Protein AF-A0A0F3GI1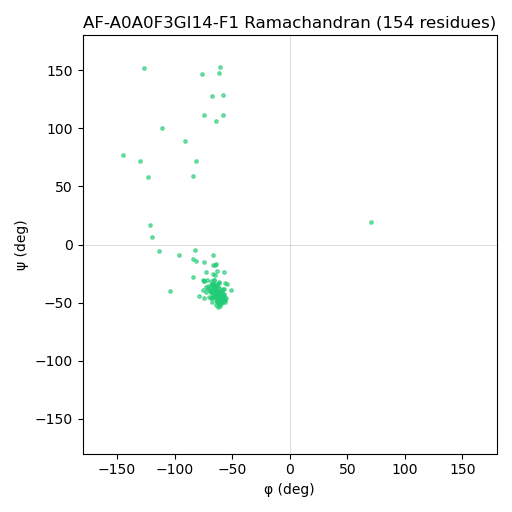4-F1 (afdb_monomer)

Nearest PDB structures (foldseek):
  3zx6-assembly1_A  TM=2.012E-01  e=1.958E+00  Archaeoglobus fulgidus DSM 4304
  3g67-assembly1_B  TM=2.097E-01  e=2.937E+00  Thermotoga maritima
  3g6b-assembly1_B  TM=2.234E-01  e=4.158E+00  Thermotoga maritima
  8wjo-assembly1_A  TM=3.098E-01  e=9.355E+00  Saccharomyces cerevisiae S288C
  1qu7-assembly1_A  TM=1.786E-01  e=9.913E+00  Escherichia coli

Sequence (156 aa):
MGGLTDVSYIMLAYKHMDTLTHNETLTGRALYEVDFYQWTFHNADLLRQGRFAEIDIENIAEELEDMGRSSKRELASRLAVLIMHLLKWQYQPKRRRGSWSTTIGNQRREIKRLLEDNPSLRYNIETVIAKEFIEAKLVSSLYSTVKERRRAAPPP

Structure (mmCIF, N/CA/C/O backbone):
data_AF-A0A0F3GI14-F1
#
_entry.id   AF-A0A0F3GI14-F1
#
loop_
_atom_site.group_PDB
_atom_site.id
_atom_site.type_symbol
_atom_site.label_atom_id
_atom_site.label_alt_id
_atom_site.label_comp_id
_atom_site.label_asym_id
_atom_site.label_entity_id
_atom_site.label_seq_id
_atom_site.pdbx_PDB_ins_code
_atom_site.Cartn_x
_atom_site.Cartn_y
_atom_site.Cartn_z
_atom_site.occupancy
_atom_site.B_iso_or_equiv
_atom_site.auth_seq_id
_atom_site.auth_comp_id
_atom_site.auth_asym_id
_atom_site.auth_atom_id
_atom_site.pdbx_PDB_model_num
ATOM 1 N N . MET A 1 1 ? -33.046 25.689 58.820 1.00 39.78 1 MET A N 1
ATOM 2 C CA . MET A 1 1 ? -32.684 24.441 58.117 1.00 39.78 1 MET A CA 1
ATOM 3 C C . MET A 1 1 ? -31.950 24.826 56.841 1.00 39.78 1 MET A C 1
ATOM 5 O O . MET A 1 1 ? -32.596 25.107 55.845 1.00 39.78 1 MET A O 1
ATOM 9 N N . GLY A 1 2 ? -30.627 24.990 56.910 1.00 38.38 2 GLY A N 1
ATOM 10 C CA . GLY A 1 2 ? -29.800 25.419 55.777 1.00 38.38 2 GLY A CA 1
ATOM 11 C C . GLY A 1 2 ? -28.914 24.268 55.320 1.00 38.38 2 GLY A C 1
ATOM 12 O O . GLY A 1 2 ? -27.917 23.982 55.973 1.00 38.38 2 GLY A O 1
ATOM 13 N N . GLY A 1 3 ? -29.307 23.588 54.244 1.00 43.78 3 GLY A N 1
ATOM 14 C CA . GLY A 1 3 ? -28.479 22.599 53.557 1.00 43.78 3 GLY A CA 1
ATOM 15 C C . GLY A 1 3 ? -27.689 23.294 52.459 1.00 43.78 3 GLY A C 1
ATOM 16 O O . GLY A 1 3 ? -28.176 23.422 51.340 1.00 43.78 3 GLY A O 1
ATOM 17 N N . LEU A 1 4 ? -26.504 23.800 52.796 1.00 39.22 4 LEU A N 1
ATOM 18 C CA . LEU A 1 4 ? -25.541 24.267 51.804 1.00 39.22 4 LEU A CA 1
ATOM 19 C C . LEU A 1 4 ? -24.916 23.028 51.160 1.00 39.22 4 LEU A C 1
ATOM 21 O O . LEU A 1 4 ? -24.217 22.262 51.818 1.00 39.22 4 LEU A O 1
ATOM 25 N N . THR A 1 5 ? -25.224 22.813 49.884 1.00 51.47 5 THR A N 1
ATOM 26 C CA . THR A 1 5 ? -24.559 21.832 49.027 1.00 51.47 5 THR A CA 1
ATOM 27 C C . THR A 1 5 ? -23.072 22.158 48.983 1.00 51.47 5 THR A C 1
ATOM 29 O O . THR A 1 5 ? -22.673 23.204 48.468 1.00 51.47 5 THR A O 1
ATOM 32 N N . ASP A 1 6 ? -22.275 21.281 49.578 1.00 51.03 6 ASP A N 1
ATOM 33 C CA . ASP A 1 6 ? -20.834 21.422 49.703 1.00 51.03 6 ASP A CA 1
ATOM 34 C C . ASP A 1 6 ? -20.172 21.408 48.317 1.00 51.03 6 ASP A C 1
ATOM 36 O O . ASP A 1 6 ? -20.063 20.373 47.656 1.00 51.03 6 ASP A O 1
ATOM 40 N N . VAL A 1 7 ? -19.732 22.586 47.871 1.00 53.19 7 VAL A N 1
ATOM 41 C CA . VAL A 1 7 ? -18.981 22.797 46.623 1.00 53.19 7 VAL A CA 1
ATOM 42 C C . VAL A 1 7 ? -17.698 21.953 46.606 1.00 53.19 7 VAL A C 1
ATOM 44 O O . VAL A 1 7 ? -17.220 21.579 45.533 1.00 53.19 7 VAL A O 1
ATOM 47 N N . SER A 1 8 ? -17.183 21.564 47.778 1.00 51.69 8 SER A N 1
ATOM 48 C CA . SER A 1 8 ? -16.029 20.671 47.899 1.00 51.69 8 SER A CA 1
ATOM 49 C C . SER A 1 8 ? -16.311 19.287 47.323 1.00 51.69 8 SER A C 1
ATOM 51 O O . SER A 1 8 ? -15.416 18.711 46.716 1.00 51.69 8 SER A O 1
ATOM 53 N N . TYR A 1 9 ? -17.543 18.773 47.431 1.00 51.25 9 TYR A N 1
ATOM 54 C CA . TYR A 1 9 ? -17.912 17.461 46.889 1.00 51.25 9 TYR A CA 1
ATOM 55 C C . TYR A 1 9 ? -17.917 17.457 45.353 1.00 51.25 9 TYR A C 1
ATOM 57 O O . TYR A 1 9 ? -17.410 16.525 44.732 1.00 51.25 9 TYR A O 1
ATOM 65 N N . ILE A 1 10 ? -18.410 18.536 44.734 1.00 53.38 10 ILE A N 1
ATOM 66 C CA . ILE A 1 10 ? -18.410 18.695 43.271 1.00 53.38 10 ILE A CA 1
ATOM 67 C C . ILE A 1 10 ? -16.972 18.852 42.757 1.00 53.38 10 ILE A C 1
ATOM 69 O O . ILE A 1 10 ? -16.585 18.184 41.803 1.00 53.38 10 ILE A O 1
ATOM 73 N N . MET A 1 11 ? -16.143 19.660 43.424 1.00 48.50 11 MET A N 1
ATOM 74 C CA . MET A 1 11 ? -14.741 19.855 43.030 1.00 48.50 11 MET A CA 1
ATOM 75 C C . MET A 1 11 ? -13.885 18.592 43.237 1.00 48.50 11 MET A C 1
ATOM 77 O O . MET A 1 11 ? -12.996 18.324 42.427 1.00 48.50 11 MET A O 1
ATOM 81 N N . LEU A 1 12 ? -14.159 17.781 44.271 1.00 52.75 12 LEU A N 1
ATOM 82 C CA . LEU A 1 12 ? -13.497 16.483 44.462 1.00 52.75 12 LEU A CA 1
ATOM 83 C C . LEU A 1 12 ? -13.905 15.473 43.384 1.00 52.75 12 LEU A C 1
ATOM 85 O O . LEU A 1 12 ? -13.049 14.749 42.881 1.00 52.75 12 LEU A O 1
ATOM 89 N N . ALA A 1 13 ? -15.191 15.438 43.017 1.00 52.69 13 ALA A N 1
ATOM 90 C CA . ALA A 1 13 ? -15.694 14.572 41.956 1.00 52.69 13 ALA A CA 1
ATOM 91 C C . ALA A 1 13 ? -15.084 14.938 40.592 1.00 52.69 13 ALA A C 1
ATOM 93 O O . ALA A 1 13 ? -14.625 14.047 39.883 1.00 52.69 13 ALA A O 1
ATOM 94 N N . TYR A 1 14 ? -14.975 16.233 40.270 1.00 50.19 14 TYR A N 1
ATOM 95 C CA . TYR A 1 14 ? -14.298 16.705 39.054 1.00 50.19 14 TYR A CA 1
ATOM 96 C C . TYR A 1 14 ? -12.815 16.318 39.031 1.00 50.19 14 TYR A C 1
ATOM 98 O O . TYR A 1 14 ? -12.333 15.770 38.043 1.00 50.19 14 TYR A O 1
ATOM 106 N N . LYS A 1 15 ? -12.102 16.509 40.147 1.00 54.78 15 LYS A N 1
ATOM 107 C CA . LYS A 1 15 ? -10.681 16.149 40.241 1.00 54.78 15 LYS A CA 1
ATOM 108 C C . LYS A 1 15 ? -10.448 14.637 40.131 1.00 54.78 15 LYS A C 1
ATOM 110 O O . LYS A 1 15 ? -9.439 14.220 39.572 1.00 54.78 15 LYS A O 1
ATOM 115 N N . HIS A 1 16 ? -11.372 13.815 40.633 1.00 50.41 16 HIS A N 1
ATOM 116 C CA . HIS A 1 16 ? -11.315 12.362 40.466 1.00 50.41 16 HIS A CA 1
ATOM 117 C C . HIS A 1 16 ? -11.652 11.907 39.038 1.00 50.41 16 HIS A C 1
ATOM 119 O O . HIS A 1 16 ? -11.011 10.984 38.536 1.00 50.41 16 HIS A O 1
ATOM 125 N N . MET A 1 17 ? -12.590 12.572 38.361 1.00 49.03 17 MET A N 1
ATOM 126 C CA . MET A 1 17 ? -12.964 12.273 36.975 1.00 49.03 17 MET A CA 1
ATOM 127 C C . MET A 1 17 ? -11.816 12.581 35.992 1.00 49.03 17 MET A C 1
ATOM 129 O O . MET A 1 17 ? -11.547 11.772 35.103 1.00 49.03 17 MET A O 1
ATOM 133 N N . ASP A 1 18 ? -11.052 13.658 36.222 1.00 52.62 18 ASP A N 1
ATOM 134 C CA . ASP A 1 18 ? -9.828 13.975 35.461 1.00 52.62 18 ASP A CA 1
ATOM 135 C C . ASP A 1 18 ? -8.721 12.925 35.664 1.00 52.62 18 ASP A C 1
ATOM 137 O O . ASP A 1 18 ? -8.009 12.580 34.726 1.00 52.62 18 ASP A O 1
ATOM 141 N N . THR A 1 19 ? -8.569 12.371 36.874 1.00 49.66 19 THR A N 1
ATOM 142 C CA . THR A 1 19 ? -7.550 11.333 37.130 1.00 49.66 19 THR A CA 1
ATOM 143 C C . THR A 1 19 ? -7.905 9.965 36.546 1.00 49.66 19 THR A C 1
ATOM 145 O O . THR A 1 19 ? -7.003 9.226 36.159 1.00 49.66 19 THR A O 1
ATOM 148 N N . LEU A 1 20 ? -9.195 9.622 36.475 1.00 49.06 20 LEU A N 1
ATOM 149 C CA . LEU A 1 20 ? -9.664 8.351 35.913 1.00 49.06 20 LEU A CA 1
ATOM 150 C C . LEU A 1 20 ? -9.564 8.356 34.386 1.00 49.06 20 LEU A C 1
ATOM 152 O O . LEU A 1 20 ? -8.969 7.444 33.819 1.00 49.06 20 LEU A O 1
ATOM 156 N N . THR A 1 21 ? -10.012 9.442 33.753 1.00 51.41 21 THR A N 1
ATOM 157 C CA . THR A 1 21 ? -9.878 9.642 32.303 1.00 51.41 21 THR A CA 1
ATOM 158 C C . THR A 1 21 ? -8.416 9.652 31.863 1.00 51.41 21 THR A C 1
ATOM 160 O O . THR A 1 21 ? -8.068 8.966 30.911 1.00 51.41 21 THR A O 1
ATOM 163 N N . HIS A 1 22 ? -7.515 10.327 32.587 1.00 50.97 22 HIS A N 1
ATOM 164 C CA . HIS A 1 22 ? -6.089 10.301 32.239 1.00 50.97 22 HIS A CA 1
ATOM 165 C C . HIS A 1 22 ? -5.475 8.899 32.324 1.00 50.97 22 HIS A C 1
ATOM 167 O O . HIS A 1 22 ? -4.661 8.539 31.477 1.00 50.97 22 HIS A O 1
ATOM 173 N N . ASN A 1 23 ? -5.835 8.109 33.340 1.00 52.44 23 ASN A N 1
ATOM 174 C CA . ASN A 1 23 ? -5.245 6.788 33.545 1.00 52.44 23 ASN A CA 1
ATOM 175 C C . ASN A 1 23 ? -5.775 5.752 32.533 1.00 52.44 23 ASN A C 1
ATOM 177 O O . ASN A 1 23 ? -5.021 4.873 32.118 1.00 52.44 23 ASN A O 1
ATOM 181 N N . GLU A 1 24 ? -7.027 5.896 32.085 1.00 55.38 24 GLU A N 1
ATOM 182 C CA . GLU A 1 24 ? -7.634 5.109 30.998 1.00 55.38 24 GLU A CA 1
ATOM 183 C C . GLU A 1 24 ? -7.030 5.469 29.627 1.00 55.38 24 GLU A C 1
ATOM 185 O O . GLU A 1 24 ? -6.595 4.587 28.883 1.00 55.38 24 GLU A O 1
ATOM 190 N N . THR A 1 25 ? -6.860 6.763 29.328 1.00 53.12 25 THR A N 1
ATOM 191 C CA . THR A 1 25 ? -6.176 7.226 28.106 1.00 53.12 25 THR A CA 1
ATOM 192 C C . THR A 1 25 ? -4.706 6.784 28.064 1.00 53.12 25 THR A C 1
ATOM 194 O O . THR A 1 25 ? -4.181 6.421 27.009 1.00 53.12 25 THR A O 1
ATOM 197 N N . LEU A 1 26 ? -4.026 6.762 29.217 1.00 54.53 26 LEU A N 1
ATOM 198 C CA . LEU A 1 26 ? -2.656 6.254 29.340 1.00 54.53 26 LEU A CA 1
ATOM 199 C C . LEU A 1 26 ? -2.573 4.734 29.133 1.00 54.53 26 LEU A C 1
ATOM 201 O O . LEU A 1 26 ? -1.568 4.263 28.604 1.00 54.53 26 LEU A O 1
ATOM 205 N N . THR A 1 27 ? -3.603 3.962 29.501 1.00 60.50 27 THR A N 1
ATOM 206 C CA . THR A 1 27 ? -3.603 2.500 29.309 1.00 60.50 27 THR A CA 1
ATOM 207 C C . THR A 1 27 ? -3.848 2.105 27.855 1.00 60.50 27 THR A C 1
ATOM 209 O O . THR A 1 27 ? -3.163 1.207 27.365 1.00 60.50 27 THR A O 1
ATOM 212 N N . GLY A 1 28 ? -4.741 2.803 27.141 1.00 60.53 28 GLY A N 1
ATOM 213 C CA . GLY A 1 28 ? -4.950 2.599 25.700 1.00 60.53 28 GLY A CA 1
ATOM 214 C C . GLY A 1 28 ? -3.689 2.894 24.882 1.00 60.53 28 GLY A C 1
ATOM 215 O O . GLY A 1 28 ? -3.214 2.038 24.131 1.00 60.53 28 GLY A O 1
ATOM 216 N N . ARG A 1 29 ? -3.064 4.053 25.132 1.00 62.22 29 ARG A N 1
ATOM 217 C CA . ARG A 1 29 ? -1.825 4.464 24.457 1.00 62.22 29 ARG A CA 1
ATOM 218 C C . ARG A 1 29 ? -0.632 3.560 24.783 1.00 62.22 29 ARG A C 1
ATOM 220 O O . ARG A 1 29 ? 0.136 3.215 23.891 1.00 62.22 29 ARG A O 1
ATOM 227 N N . ALA A 1 30 ? -0.477 3.144 26.042 1.00 64.38 30 ALA A N 1
ATOM 228 C CA . ALA A 1 30 ? 0.602 2.237 26.434 1.00 64.38 30 ALA A CA 1
ATOM 229 C C . ALA A 1 30 ? 0.445 0.837 25.814 1.00 64.38 30 ALA A C 1
ATOM 231 O O . ALA A 1 30 ? 1.446 0.217 25.460 1.00 64.38 30 ALA A O 1
ATOM 232 N N . LEU A 1 31 ? -0.788 0.338 25.645 1.00 64.69 31 LEU A N 1
ATOM 233 C CA . LEU A 1 31 ? -1.032 -0.938 24.966 1.00 64.69 31 LEU A CA 1
ATOM 234 C C . LEU A 1 31 ? -0.775 -0.835 23.455 1.00 64.69 31 LEU A C 1
ATOM 236 O O . LEU A 1 31 ? -0.197 -1.757 22.886 1.00 64.69 31 LEU A O 1
ATOM 240 N N . TYR A 1 32 ? -1.132 0.288 22.825 1.00 65.25 32 TYR A N 1
ATOM 241 C CA . TYR A 1 32 ? -0.831 0.564 21.415 1.00 65.25 32 TYR A CA 1
ATOM 242 C C . TYR A 1 32 ? 0.678 0.506 21.116 1.00 65.25 32 TYR A C 1
ATOM 244 O O . TYR A 1 32 ? 1.098 -0.168 20.176 1.00 65.25 32 TYR A O 1
ATOM 252 N N . GLU A 1 33 ? 1.505 1.152 21.943 1.00 67.44 33 GLU A N 1
ATOM 253 C CA . GLU A 1 33 ? 2.958 1.219 21.722 1.00 67.44 33 GLU A CA 1
ATOM 254 C C . GLU A 1 33 ? 3.686 -0.115 21.993 1.00 67.44 33 GLU A C 1
ATOM 256 O O . GLU A 1 33 ? 4.770 -0.345 21.454 1.00 67.44 33 GLU A O 1
ATOM 261 N N . VAL A 1 34 ? 3.107 -1.002 22.814 1.00 77.38 34 VAL A N 1
ATOM 262 C CA . VAL A 1 34 ? 3.753 -2.248 23.273 1.00 77.38 34 VAL A CA 1
ATOM 263 C C . VAL A 1 34 ? 3.229 -3.494 22.554 1.00 77.38 34 VAL A C 1
ATOM 265 O O . VAL A 1 34 ? 4.018 -4.378 22.218 1.00 77.38 34 VAL A O 1
ATOM 268 N N . ASP A 1 35 ? 1.921 -3.582 22.306 1.00 85.31 35 ASP A N 1
ATOM 269 C CA . ASP A 1 35 ? 1.276 -4.724 21.650 1.00 85.31 35 ASP A CA 1
ATOM 270 C C . ASP A 1 35 ? 0.113 -4.259 20.762 1.00 85.31 35 ASP A C 1
ATOM 272 O O . ASP A 1 35 ? -1.072 -4.396 21.085 1.00 85.31 35 ASP A O 1
ATOM 276 N N . PHE A 1 36 ? 0.479 -3.725 19.594 1.00 85.25 36 PHE A N 1
ATOM 277 C CA . PHE A 1 36 ? -0.464 -3.291 18.564 1.00 85.25 36 PHE A CA 1
ATOM 278 C C . PHE A 1 36 ? -1.491 -4.377 18.213 1.00 85.25 36 PHE A C 1
ATOM 280 O O . PHE A 1 36 ? -2.672 -4.086 18.032 1.00 85.25 36 PHE A O 1
ATOM 287 N N . TYR A 1 37 ? -1.070 -5.647 18.153 1.00 85.94 37 TYR A N 1
ATOM 288 C CA . TYR A 1 37 ? -1.979 -6.748 17.845 1.00 85.94 37 TYR A CA 1
ATOM 289 C C . TYR A 1 37 ? -3.085 -6.841 18.899 1.00 85.94 37 TYR A C 1
ATOM 291 O O . TYR A 1 37 ? -4.262 -6.772 18.548 1.00 85.94 37 TYR A O 1
ATOM 299 N N . GLN A 1 38 ? -2.743 -6.914 20.186 1.00 88.19 38 GLN A N 1
ATOM 300 C CA . GLN A 1 38 ? -3.755 -6.947 21.247 1.00 88.19 38 GLN A CA 1
ATOM 301 C C . GLN A 1 38 ? -4.606 -5.673 21.283 1.00 88.19 38 GLN A C 1
ATOM 303 O O . GLN A 1 38 ? -5.829 -5.770 21.412 1.00 88.19 38 GLN A O 1
ATOM 308 N N . TRP A 1 39 ? -4.000 -4.498 21.090 1.00 92.81 39 TRP A N 1
ATOM 309 C CA . TRP A 1 39 ? -4.725 -3.227 21.021 1.00 92.81 39 TRP A CA 1
ATOM 310 C C . TRP A 1 39 ? -5.795 -3.224 19.913 1.00 92.81 39 TRP A C 1
ATOM 312 O O . TRP A 1 39 ? -6.936 -2.829 20.173 1.00 92.81 39 TRP A O 1
ATOM 322 N N . THR A 1 40 ? -5.483 -3.730 18.708 1.00 91.31 40 THR A N 1
ATOM 323 C CA . THR A 1 40 ? -6.461 -3.792 17.600 1.00 91.31 40 THR A CA 1
ATOM 324 C C . THR A 1 40 ? -7.650 -4.696 17.927 1.00 91.31 40 THR A C 1
ATOM 326 O O . THR A 1 40 ? -8.799 -4.323 17.680 1.00 91.31 40 THR A O 1
ATOM 329 N N . PHE A 1 41 ? -7.407 -5.874 18.514 1.00 92.31 41 PHE A N 1
ATOM 330 C CA . PHE A 1 41 ? -8.476 -6.810 18.874 1.00 92.31 41 PHE A CA 1
ATOM 331 C C . PHE A 1 41 ? -9.347 -6.278 20.010 1.00 92.31 41 PHE A C 1
ATOM 333 O O . PHE A 1 41 ? -10.570 -6.406 19.937 1.00 92.31 41 PHE A O 1
ATOM 340 N N . HIS A 1 42 ? -8.734 -5.655 21.018 1.00 91.50 42 HIS A N 1
ATOM 341 C CA . HIS A 1 42 ? -9.445 -5.054 22.140 1.00 91.50 42 HIS A CA 1
ATOM 342 C C . HIS A 1 42 ? -10.392 -3.937 21.681 1.00 91.50 42 HIS A C 1
ATOM 344 O O . HIS A 1 42 ? -11.591 -3.990 21.954 1.00 91.50 42 HIS A O 1
ATOM 350 N N . ASN A 1 4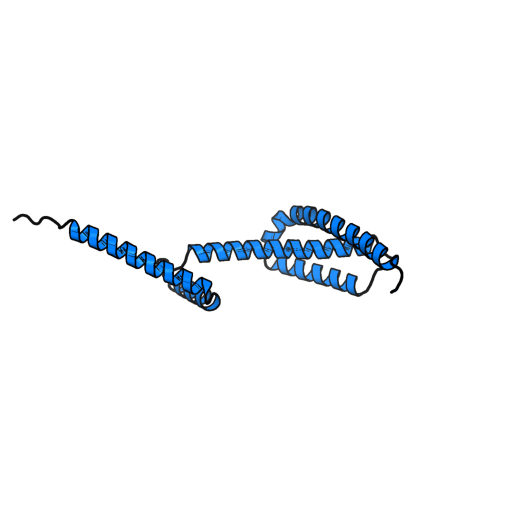3 ? -9.892 -2.977 20.897 1.00 92.31 43 ASN A N 1
ATOM 351 C CA . ASN A 1 43 ? -10.719 -1.889 20.374 1.00 92.31 43 ASN A CA 1
ATOM 352 C C . ASN A 1 43 ? -11.812 -2.392 19.418 1.00 92.31 43 ASN A C 1
ATOM 354 O O . ASN A 1 43 ? -12.939 -1.896 19.442 1.00 92.31 43 ASN A O 1
ATOM 358 N N . ALA A 1 44 ? -11.530 -3.424 18.615 1.00 94.19 44 ALA A N 1
ATOM 359 C CA . ALA A 1 44 ? -12.545 -4.053 17.773 1.00 94.19 44 ALA A CA 1
ATOM 360 C C . ALA A 1 44 ? -13.657 -4.735 18.592 1.00 94.19 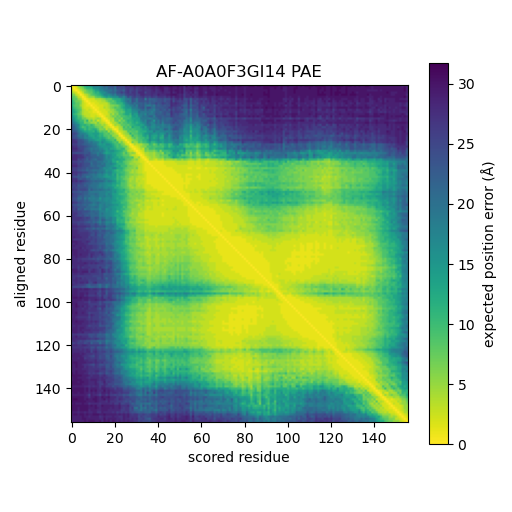44 ALA A C 1
ATOM 362 O O . ALA A 1 44 ? -14.814 -4.738 18.170 1.00 94.19 44 ALA A O 1
ATOM 363 N N . ASP A 1 45 ? -13.333 -5.331 19.740 1.00 95.38 45 ASP A N 1
ATOM 364 C CA . ASP A 1 45 ? -14.317 -5.922 20.650 1.00 95.38 45 ASP A CA 1
ATOM 365 C C . ASP A 1 45 ? -15.199 -4.850 21.311 1.00 95.38 45 ASP A C 1
ATOM 367 O O . ASP A 1 45 ? -16.427 -4.943 21.251 1.00 95.38 45 ASP A O 1
ATOM 371 N N . LEU A 1 46 ? -14.595 -3.769 21.818 1.00 95.06 46 LEU A N 1
ATOM 372 C CA . LEU A 1 46 ? -15.326 -2.617 22.361 1.00 95.06 46 LEU A CA 1
ATOM 373 C C . LEU A 1 46 ? -16.290 -1.999 21.335 1.00 95.06 46 LEU A C 1
ATOM 375 O O . LEU A 1 46 ? -17.450 -1.729 21.661 1.00 95.06 46 LEU A O 1
ATOM 379 N N . LEU A 1 47 ? -15.854 -1.847 20.077 1.00 95.00 47 LEU A N 1
ATOM 380 C CA . LEU A 1 47 ? -16.702 -1.376 18.976 1.00 95.00 47 LEU A CA 1
ATOM 381 C C . LEU A 1 47 ? -17.903 -2.300 18.731 1.00 95.00 47 LEU A C 1
ATOM 383 O O . LEU A 1 47 ? -19.025 -1.816 18.578 1.00 95.00 47 LEU A O 1
ATOM 387 N N . ARG A 1 48 ? -17.703 -3.625 18.724 1.00 96.06 48 ARG A N 1
ATOM 388 C CA . ARG A 1 48 ? -18.801 -4.597 18.542 1.00 96.06 48 ARG A CA 1
ATOM 389 C C . ARG A 1 48 ? -19.801 -4.574 19.696 1.00 96.06 48 ARG A C 1
ATOM 391 O O . ARG A 1 48 ? -20.981 -4.828 19.471 1.00 96.06 48 ARG A O 1
ATOM 398 N N . GLN A 1 49 ? -19.343 -4.258 20.904 1.00 96.81 49 GLN A N 1
ATOM 399 C CA . GLN A 1 49 ? -20.183 -4.121 22.096 1.00 96.81 49 GLN A CA 1
ATOM 400 C C . GLN A 1 49 ? -20.867 -2.746 22.198 1.00 96.81 49 GLN A C 1
ATOM 402 O O . GLN A 1 49 ? -21.671 -2.536 23.103 1.00 96.81 49 GLN A O 1
ATOM 407 N N . GLY A 1 50 ? -20.566 -1.805 21.292 1.00 94.31 50 GLY A N 1
ATOM 408 C CA . GLY A 1 50 ? -21.106 -0.442 21.322 1.00 94.31 50 GLY A CA 1
ATOM 409 C C . GLY A 1 50 ? -20.550 0.424 22.459 1.00 94.31 50 GLY A C 1
ATOM 410 O O . GLY A 1 50 ? -21.154 1.435 22.817 1.00 94.31 50 GLY A O 1
ATOM 411 N N . ARG A 1 51 ? -19.405 0.045 23.041 1.00 94.44 51 ARG A N 1
ATOM 412 C CA . ARG A 1 51 ? -18.769 0.731 24.179 1.00 94.44 51 ARG A CA 1
ATOM 413 C C . ARG A 1 51 ? -17.905 1.902 23.706 1.00 94.44 51 ARG A C 1
ATOM 415 O O . ARG A 1 51 ? -16.707 1.955 23.949 1.00 94.44 51 ARG A O 1
ATOM 422 N N . PHE A 1 52 ? -18.525 2.857 23.012 1.00 90.44 52 PHE A N 1
ATOM 423 C CA . PHE A 1 52 ? -17.827 3.981 22.369 1.00 90.44 52 PHE A CA 1
ATOM 424 C C . PHE A 1 52 ? -17.139 4.952 23.340 1.00 90.44 52 PHE A C 1
ATOM 426 O O . PHE A 1 52 ? -16.292 5.724 22.914 1.00 90.44 52 PHE A O 1
ATOM 433 N N . ALA A 1 53 ? -17.496 4.939 24.625 1.00 90.88 53 ALA A N 1
ATOM 434 C CA . ALA A 1 53 ? -16.824 5.764 25.631 1.00 90.88 53 ALA A CA 1
ATOM 435 C C . ALA A 1 53 ? -15.432 5.229 26.015 1.00 90.88 53 ALA A C 1
ATOM 437 O O . ALA A 1 53 ? -14.663 5.950 26.634 1.00 90.88 53 ALA A O 1
ATOM 438 N N . GLU A 1 54 ? -15.130 3.976 25.667 1.00 88.12 54 GLU A N 1
ATOM 439 C CA . GLU A 1 54 ? -13.923 3.264 26.106 1.00 88.12 54 GLU A CA 1
ATOM 440 C C . GLU A 1 54 ? -12.956 2.967 24.956 1.00 88.12 54 GLU A C 1
ATOM 442 O O . GLU A 1 54 ? -11.869 2.444 25.184 1.00 88.12 54 GLU A O 1
ATOM 447 N N . ILE A 1 55 ? -13.353 3.263 23.714 1.00 89.88 55 ILE A N 1
ATOM 448 C CA . ILE A 1 55 ? -12.483 3.074 22.553 1.00 89.88 55 ILE A CA 1
ATOM 449 C C . ILE A 1 55 ? -11.429 4.175 22.488 1.00 89.88 55 ILE A C 1
ATOM 451 O O . ILE A 1 55 ? -11.688 5.338 22.794 1.00 89.88 55 ILE A O 1
ATOM 455 N N . ASP A 1 56 ? -10.260 3.806 21.987 1.00 89.06 56 ASP A N 1
ATOM 456 C CA . ASP A 1 56 ? -9.163 4.723 21.704 1.00 89.06 56 ASP A CA 1
ATOM 457 C C . ASP A 1 56 ? -9.385 5.411 20.343 1.00 89.06 56 ASP A C 1
ATOM 459 O O . ASP A 1 56 ? -8.787 5.051 19.325 1.00 89.06 56 ASP A O 1
ATOM 463 N N . ILE A 1 57 ? -10.356 6.331 20.296 1.00 90.69 57 ILE A N 1
ATOM 464 C CA . ILE A 1 57 ? -10.891 6.891 19.046 1.00 90.69 57 ILE A CA 1
ATOM 465 C C . ILE A 1 57 ? -9.833 7.631 18.218 1.00 90.69 57 ILE A C 1
ATOM 467 O O . ILE A 1 57 ? -9.836 7.505 16.993 1.00 90.69 57 ILE A O 1
ATOM 471 N N . GLU A 1 58 ? -8.913 8.353 18.857 1.00 89.81 58 GLU A N 1
ATOM 472 C CA . GLU A 1 58 ? -7.835 9.077 18.183 1.00 89.81 58 GLU A CA 1
ATOM 473 C C . GLU A 1 58 ? -6.879 8.126 17.456 1.00 89.81 58 GLU A C 1
ATOM 475 O O . GLU A 1 58 ? -6.656 8.293 16.255 1.00 89.81 58 GLU A O 1
ATOM 480 N N . ASN A 1 59 ? -6.363 7.099 18.141 1.00 88.50 59 ASN A N 1
ATOM 481 C CA . ASN A 1 59 ? -5.438 6.148 17.519 1.00 88.50 59 ASN A CA 1
ATOM 482 C C . ASN A 1 59 ? -6.148 5.289 16.456 1.00 88.50 59 ASN A C 1
ATOM 484 O O . ASN A 1 59 ? -5.577 5.003 15.408 1.00 88.50 59 ASN A O 1
ATOM 488 N N . ILE A 1 60 ? -7.425 4.929 16.655 1.00 92.94 60 ILE A N 1
ATOM 489 C CA . ILE A 1 60 ? -8.220 4.241 15.619 1.00 92.94 60 ILE A CA 1
ATOM 490 C C . ILE A 1 60 ? -8.363 5.109 14.363 1.00 92.94 60 ILE A C 1
ATOM 492 O O . ILE A 1 60 ? -8.228 4.601 13.247 1.00 92.94 60 ILE A O 1
ATOM 496 N N . ALA A 1 61 ? -8.659 6.402 14.518 1.00 93.12 61 ALA A N 1
ATOM 497 C CA . ALA A 1 61 ? -8.787 7.313 13.385 1.00 93.12 61 ALA A CA 1
ATOM 498 C C . ALA A 1 61 ? -7.461 7.440 12.620 1.00 93.12 61 ALA A C 1
ATOM 500 O O . ALA A 1 61 ? -7.459 7.342 11.390 1.00 93.12 61 ALA A O 1
ATOM 501 N N . GLU A 1 62 ? -6.344 7.580 13.337 1.00 90.62 62 GLU A N 1
ATOM 502 C CA . GLU A 1 62 ? -5.006 7.623 12.742 1.00 90.62 62 GLU A CA 1
ATOM 503 C C . GLU A 1 62 ? -4.706 6.353 11.931 1.00 90.62 62 GLU A C 1
ATOM 505 O O . GLU A 1 62 ? -4.329 6.452 10.760 1.00 90.62 62 GLU A O 1
ATOM 510 N N . GLU A 1 63 ? -4.976 5.169 12.487 1.00 93.00 63 GLU A N 1
ATOM 511 C CA . GLU A 1 63 ? -4.766 3.889 11.800 1.00 93.00 63 GLU A CA 1
ATOM 512 C C . GLU A 1 63 ? -5.617 3.748 10.531 1.00 93.00 63 GLU A C 1
ATOM 514 O O . GLU A 1 63 ? -5.133 3.301 9.486 1.00 93.00 63 GLU A O 1
ATOM 519 N N . LEU A 1 64 ? -6.881 4.183 10.563 1.00 92.19 64 LEU A N 1
ATOM 520 C CA . LEU A 1 64 ? -7.746 4.176 9.378 1.00 92.19 64 LEU A CA 1
ATOM 521 C C . LEU A 1 64 ? -7.226 5.121 8.285 1.00 92.19 64 LEU A C 1
ATOM 523 O O . LEU A 1 64 ? -7.236 4.782 7.093 1.00 92.19 64 LEU A O 1
ATOM 527 N N . GLU A 1 65 ? -6.742 6.301 8.670 1.00 92.00 65 GLU A N 1
ATOM 528 C CA . GLU A 1 65 ? -6.111 7.233 7.741 1.00 92.00 65 GLU A CA 1
ATOM 529 C C . GLU A 1 65 ? -4.802 6.671 7.173 1.00 92.00 65 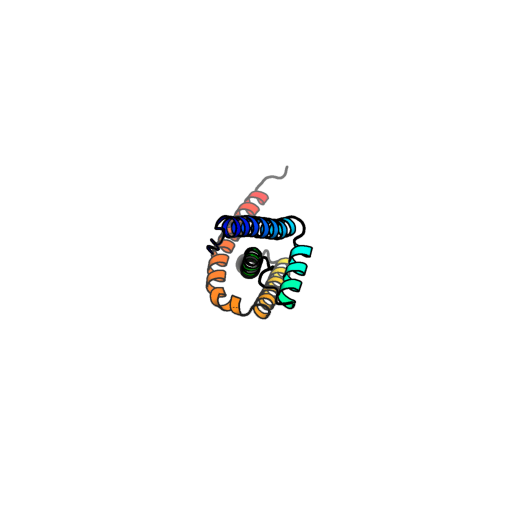GLU A C 1
ATOM 531 O O . GLU A 1 65 ? -4.529 6.820 5.974 1.00 92.00 65 GLU A O 1
ATOM 536 N N . ASP A 1 66 ? -3.992 6.009 7.998 1.00 90.44 66 ASP A N 1
ATOM 537 C CA . ASP A 1 66 ? -2.746 5.376 7.578 1.00 90.44 66 ASP A CA 1
ATOM 538 C C . ASP A 1 66 ? -2.972 4.189 6.645 1.00 90.44 66 ASP A C 1
ATOM 540 O O . ASP A 1 66 ? -2.278 4.076 5.630 1.00 90.44 66 ASP A O 1
ATOM 544 N N . MET A 1 67 ? -4.001 3.373 6.880 1.00 89.31 67 MET A N 1
ATOM 545 C CA . MET A 1 67 ? -4.449 2.336 5.945 1.00 89.31 67 MET A CA 1
ATOM 546 C C . MET A 1 67 ? -4.824 2.919 4.571 1.00 89.31 67 MET A C 1
ATOM 548 O O . MET A 1 67 ? -4.449 2.387 3.518 1.00 89.31 67 MET A O 1
ATOM 552 N N . GLY A 1 68 ? -5.529 4.053 4.550 1.00 89.56 68 GLY A N 1
ATOM 553 C CA . GLY A 1 68 ? -5.848 4.752 3.304 1.00 89.56 68 GLY A CA 1
ATOM 554 C C . GLY A 1 68 ? -4.598 5.304 2.603 1.00 89.56 68 GLY A C 1
ATOM 555 O O . GLY A 1 68 ? -4.455 5.205 1.376 1.00 89.56 68 GLY A O 1
ATOM 556 N N . ARG A 1 69 ? -3.661 5.879 3.368 1.00 91.06 69 ARG A N 1
ATOM 557 C CA . ARG A 1 69 ? -2.388 6.407 2.852 1.00 91.06 69 ARG A CA 1
ATOM 558 C C . ARG A 1 69 ? -1.473 5.295 2.336 1.00 91.06 69 ARG A C 1
ATOM 560 O O . ARG A 1 69 ? -0.843 5.486 1.292 1.00 91.06 69 ARG A O 1
ATOM 567 N N . SER A 1 70 ? -1.405 4.148 3.007 1.00 92.25 70 SER A N 1
ATOM 568 C CA . SER A 1 70 ? -0.559 3.013 2.622 1.00 92.25 70 SER A CA 1
ATOM 569 C C . SER A 1 70 ? -0.975 2.439 1.267 1.00 92.25 70 SER A C 1
ATOM 571 O O . SER A 1 70 ? -0.125 2.293 0.390 1.00 92.25 70 SER A O 1
ATOM 573 N N . SER A 1 71 ? -2.279 2.281 1.025 1.00 92.62 71 SER A N 1
ATOM 574 C CA . SER A 1 71 ? -2.826 1.834 -0.265 1.00 92.62 71 SER A CA 1
ATOM 575 C C . SER A 1 71 ? -2.455 2.784 -1.416 1.00 92.62 71 SER A C 1
ATOM 577 O O . SER A 1 71 ? -2.053 2.353 -2.502 1.00 92.62 71 SER A O 1
ATOM 579 N N . LYS A 1 72 ? -2.507 4.106 -1.178 1.00 91.62 72 LYS A N 1
ATOM 580 C CA . LYS A 1 72 ? -2.050 5.115 -2.155 1.00 91.62 72 LYS A CA 1
ATOM 581 C C . LYS A 1 72 ? -0.544 5.013 -2.426 1.00 91.62 72 LYS A C 1
ATOM 583 O O . LYS A 1 72 ? -0.128 5.090 -3.583 1.00 91.62 72 LYS A O 1
ATOM 588 N N . ARG A 1 73 ? 0.275 4.847 -1.378 1.00 93.25 73 ARG A N 1
ATOM 589 C CA . ARG A 1 73 ? 1.739 4.687 -1.491 1.00 93.25 73 ARG A CA 1
ATOM 590 C C . ARG A 1 73 ? 2.103 3.408 -2.251 1.00 93.25 73 ARG A C 1
ATOM 592 O O . ARG A 1 73 ? 3.005 3.442 -3.088 1.00 93.25 73 ARG A O 1
ATOM 599 N N . GLU A 1 74 ? 1.390 2.308 -2.012 1.00 95.12 74 GLU A N 1
ATOM 600 C CA . GLU A 1 74 ? 1.594 1.049 -2.730 1.00 95.12 74 GLU A CA 1
ATOM 601 C C . GLU A 1 74 ? 1.318 1.214 -4.229 1.00 95.12 74 GLU A C 1
ATOM 603 O O . GLU A 1 74 ? 2.162 0.846 -5.050 1.00 95.12 74 GLU A O 1
ATOM 608 N N . LEU A 1 75 ? 0.185 1.825 -4.598 1.00 94.62 75 LEU A N 1
ATOM 609 C CA . LEU A 1 75 ? -0.145 2.083 -6.002 1.00 94.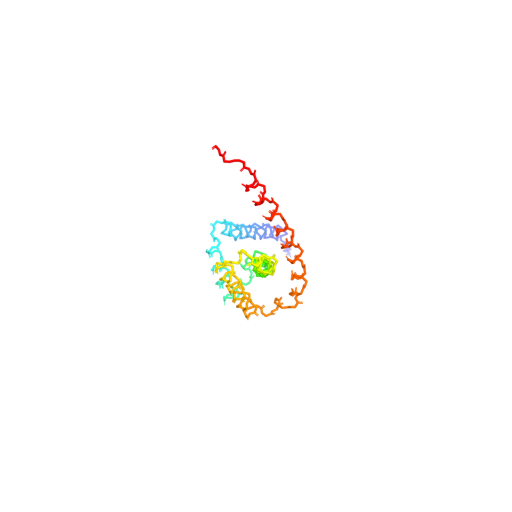62 75 LEU A CA 1
ATOM 610 C C . LEU A 1 75 ? 0.955 2.895 -6.697 1.00 94.62 75 LEU A C 1
ATOM 612 O O . LEU A 1 75 ? 1.403 2.517 -7.782 1.00 94.62 75 LEU A O 1
ATOM 616 N N . ALA A 1 76 ? 1.413 3.978 -6.063 1.00 93.19 76 ALA A N 1
ATOM 617 C CA . ALA A 1 76 ? 2.492 4.814 -6.583 1.00 93.19 76 ALA A CA 1
ATOM 618 C C . ALA A 1 76 ? 3.787 4.009 -6.787 1.00 93.19 76 ALA A C 1
ATOM 620 O O . ALA A 1 76 ? 4.340 3.994 -7.886 1.00 93.19 76 ALA A O 1
ATOM 621 N N . SER A 1 77 ? 4.218 3.245 -5.778 1.00 93.94 77 SER A N 1
ATOM 622 C CA . SER A 1 77 ? 5.421 2.406 -5.859 1.00 93.94 77 SER A CA 1
ATOM 623 C C . SER A 1 77 ? 5.350 1.389 -7.006 1.00 93.94 77 SER A C 1
ATOM 625 O O . SER A 1 77 ? 6.289 1.248 -7.797 1.00 93.94 77 SER A O 1
ATOM 627 N N . ARG A 1 78 ? 4.207 0.710 -7.163 1.00 95.56 78 ARG A N 1
ATOM 628 C CA . ARG A 1 78 ? 4.004 -0.270 -8.239 1.00 95.56 78 ARG A CA 1
ATOM 629 C C . ARG A 1 78 ? 4.014 0.381 -9.619 1.00 95.56 78 ARG A C 1
ATOM 631 O O . ARG A 1 78 ? 4.638 -0.154 -10.543 1.00 95.56 78 ARG A O 1
ATOM 638 N N . LEU A 1 79 ? 3.368 1.539 -9.763 1.00 95.31 79 LEU A N 1
ATOM 639 C CA . LEU A 1 79 ? 3.384 2.322 -10.999 1.00 95.31 79 LEU A CA 1
ATOM 640 C C . LEU A 1 79 ? 4.800 2.779 -11.353 1.00 95.31 79 LEU A C 1
ATOM 642 O O . LEU A 1 79 ? 5.209 2.596 -12.499 1.00 95.31 79 LEU A O 1
ATOM 646 N N . ALA A 1 80 ? 5.580 3.267 -10.388 1.00 92.56 80 ALA A N 1
ATOM 647 C CA . ALA A 1 80 ? 6.972 3.661 -10.596 1.00 92.56 80 ALA A CA 1
ATOM 648 C C . ALA A 1 80 ? 7.810 2.510 -11.174 1.00 92.56 80 ALA A C 1
ATOM 650 O O . ALA A 1 80 ? 8.483 2.653 -12.201 1.00 92.56 80 ALA A O 1
ATOM 651 N N . VAL A 1 81 ? 7.717 1.323 -10.562 1.00 93.50 81 VAL A N 1
ATOM 652 C CA . VAL A 1 81 ? 8.442 0.128 -11.018 1.00 93.50 81 VAL A CA 1
ATOM 653 C C . VAL A 1 81 ? 7.980 -0.306 -12.409 1.00 93.50 81 VAL A C 1
ATOM 655 O O . VAL A 1 81 ? 8.822 -0.661 -13.246 1.00 93.50 81 VAL A O 1
ATOM 658 N N . LEU A 1 82 ? 6.669 -0.287 -12.668 1.00 95.75 82 LEU A N 1
ATOM 659 C CA . LEU A 1 82 ? 6.100 -0.629 -13.968 1.00 95.75 82 LEU A CA 1
ATOM 660 C C . LEU A 1 82 ? 6.599 0.331 -15.052 1.00 95.75 82 LEU A C 1
ATOM 662 O O . LEU A 1 82 ? 7.140 -0.123 -16.062 1.00 95.75 82 LEU A O 1
ATOM 666 N N . ILE A 1 83 ? 6.469 1.640 -14.832 1.00 94.50 83 ILE A N 1
ATOM 667 C CA . ILE A 1 83 ? 6.871 2.679 -15.781 1.00 94.50 83 ILE A CA 1
ATOM 668 C C . ILE A 1 83 ? 8.373 2.590 -16.063 1.00 94.50 83 ILE A C 1
ATOM 670 O O . ILE A 1 83 ? 8.773 2.554 -17.227 1.00 94.50 83 ILE A O 1
ATOM 674 N N . MET A 1 84 ? 9.211 2.447 -15.032 1.00 92.31 84 MET A N 1
ATOM 675 C CA . MET A 1 84 ? 10.655 2.259 -15.199 1.00 92.31 84 MET A CA 1
ATOM 676 C C . MET A 1 84 ? 10.971 1.052 -16.100 1.00 92.31 84 MET A C 1
ATOM 678 O O . MET A 1 84 ? 11.817 1.143 -16.995 1.00 92.31 84 MET A O 1
ATOM 682 N N . HIS A 1 85 ? 10.312 -0.092 -15.892 1.00 91.69 85 HIS A N 1
ATOM 683 C CA . HIS A 1 85 ? 10.551 -1.278 -16.719 1.00 91.69 85 HIS A CA 1
ATOM 684 C C . HIS A 1 85 ? 10.011 -1.127 -18.142 1.00 91.69 85 HIS A C 1
ATOM 686 O O . HIS A 1 85 ? 10.667 -1.598 -19.071 1.00 91.69 85 HIS A O 1
ATOM 692 N N . LEU A 1 86 ? 8.879 -0.445 -18.336 1.00 93.62 86 LEU A N 1
ATOM 693 C CA . LEU A 1 86 ? 8.352 -0.125 -19.664 1.00 93.62 86 LEU A CA 1
ATOM 694 C C . LEU A 1 86 ? 9.301 0.801 -20.437 1.00 93.62 86 LEU A C 1
ATOM 696 O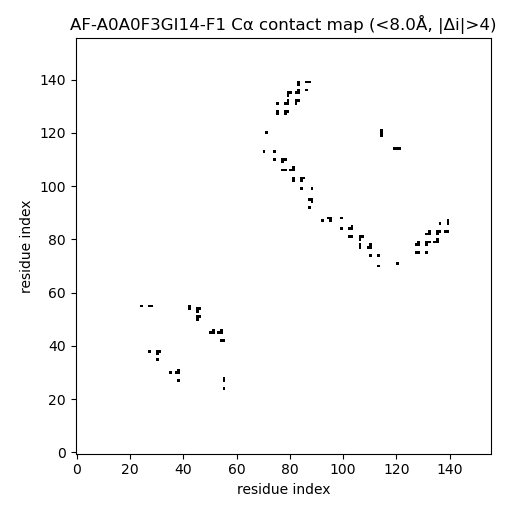 O . LEU A 1 86 ? 9.602 0.524 -21.596 1.00 93.62 86 LEU A O 1
ATOM 700 N N . LEU A 1 87 ? 9.865 1.824 -19.787 1.00 90.88 87 LEU A N 1
ATOM 701 C CA . LEU A 1 87 ? 10.871 2.705 -20.390 1.00 90.88 87 LEU A CA 1
ATOM 702 C C . LEU A 1 87 ? 12.134 1.925 -20.781 1.00 90.88 87 LEU A C 1
ATOM 704 O O . LEU A 1 87 ? 12.605 2.018 -21.915 1.00 90.88 87 LEU A O 1
ATOM 708 N N . LYS A 1 88 ? 12.657 1.081 -19.883 1.00 87.25 88 LYS A N 1
ATOM 709 C CA . LYS A 1 88 ? 13.795 0.198 -20.197 1.00 87.25 88 LYS A CA 1
ATOM 710 C C . LYS A 1 88 ? 13.473 -0.742 -21.357 1.00 87.25 88 LYS A C 1
ATOM 712 O O . LYS A 1 88 ? 14.326 -0.974 -22.210 1.00 87.25 88 LYS A O 1
ATOM 717 N N . TRP A 1 89 ? 12.252 -1.267 -21.413 1.00 91.50 89 TRP A N 1
ATOM 718 C CA . TRP A 1 89 ? 11.802 -2.131 -22.498 1.00 91.50 89 TRP A CA 1
ATOM 719 C C . TRP A 1 89 ? 11.758 -1.396 -23.841 1.00 91.50 89 TRP A C 1
ATOM 7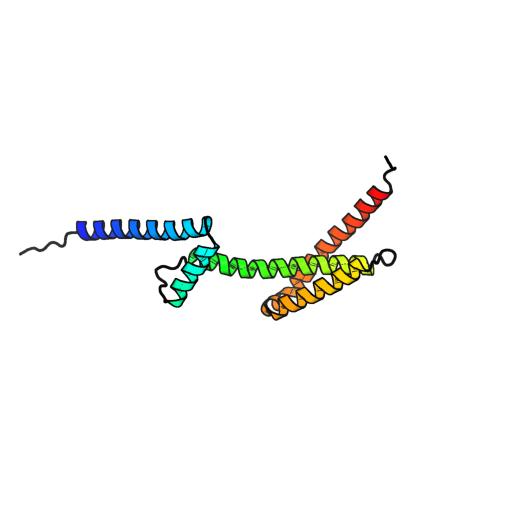21 O O . TRP A 1 89 ? 12.236 -1.931 -24.845 1.00 91.50 89 TRP A O 1
ATOM 731 N N . GLN A 1 90 ? 11.220 -0.178 -23.866 1.00 89.81 90 GLN A N 1
ATOM 732 C CA . GLN A 1 90 ? 11.096 0.643 -25.068 1.00 89.81 90 GLN A CA 1
ATOM 733 C C . GLN A 1 90 ? 12.463 1.092 -25.595 1.00 89.81 90 GLN A C 1
ATOM 735 O O . GLN A 1 90 ? 12.760 0.886 -26.768 1.00 89.81 90 GLN A O 1
ATOM 740 N N . TYR A 1 91 ? 13.316 1.638 -24.726 1.00 87.19 91 TYR A N 1
ATOM 741 C CA . TYR A 1 91 ? 14.552 2.311 -25.136 1.00 87.19 91 TYR A CA 1
ATOM 742 C C . TYR A 1 91 ? 15.810 1.434 -25.079 1.00 87.19 91 TYR A C 1
ATOM 744 O O . TYR A 1 91 ? 16.856 1.835 -25.582 1.00 87.19 91 TYR A O 1
ATOM 752 N N . GLN A 1 92 ? 15.749 0.227 -24.503 1.00 87.06 92 GLN A N 1
ATOM 753 C CA . GLN A 1 92 ? 16.896 -0.694 -24.440 1.00 87.06 92 GLN A CA 1
ATOM 754 C C . GLN A 1 92 ? 16.577 -2.061 -25.078 1.00 87.06 92 GLN A C 1
ATOM 756 O O . GLN A 1 92 ? 16.718 -3.094 -24.415 1.00 87.06 92 GLN A O 1
ATOM 761 N N . PRO A 1 93 ? 16.189 -2.119 -26.371 1.00 88.25 93 PRO A N 1
ATOM 762 C CA . PRO A 1 93 ? 15.763 -3.360 -27.027 1.00 88.25 93 PRO A CA 1
ATOM 763 C C . PRO A 1 93 ? 16.831 -4.462 -26.981 1.00 88.25 93 PRO A C 1
ATOM 765 O O . PRO A 1 93 ? 16.515 -5.612 -26.691 1.00 88.25 93 PRO A O 1
ATOM 768 N N . LYS A 1 94 ? 18.112 -4.097 -27.135 1.00 89.12 94 LYS A N 1
ATOM 769 C CA . LYS A 1 94 ? 19.262 -5.021 -27.056 1.00 89.12 94 LYS A CA 1
ATOM 770 C C . LYS A 1 94 ? 19.499 -5.615 -25.657 1.00 89.12 94 LYS A C 1
ATOM 772 O O . LYS A 1 94 ? 20.361 -6.470 -25.490 1.00 89.12 94 LYS A O 1
ATOM 777 N N . ARG A 1 95 ? 18.805 -5.123 -24.624 1.00 81.88 95 ARG A N 1
ATOM 778 C CA . ARG A 1 95 ? 19.001 -5.513 -23.215 1.00 81.88 95 ARG A CA 1
ATOM 779 C C . ARG A 1 95 ? 17.754 -6.115 -22.585 1.00 81.88 95 ARG A C 1
ATOM 781 O O . ARG A 1 95 ? 17.766 -6.365 -21.380 1.00 81.88 95 ARG A O 1
ATOM 788 N N . ARG A 1 96 ? 16.700 -6.342 -23.372 1.00 88.69 96 ARG A N 1
ATOM 789 C CA . ARG A 1 96 ? 15.490 -7.018 -22.906 1.00 88.69 96 ARG A CA 1
ATOM 790 C C . ARG A 1 96 ? 15.866 -8.401 -22.383 1.00 88.69 96 ARG A C 1
ATOM 792 O O . ARG A 1 96 ? 16.574 -9.159 -23.037 1.00 88.69 96 ARG A O 1
ATOM 799 N N . ARG A 1 97 ? 15.418 -8.699 -21.168 1.00 86.88 97 ARG A N 1
ATOM 800 C CA . ARG A 1 97 ? 15.597 -9.994 -20.507 1.00 86.88 97 ARG A CA 1
ATOM 801 C C . ARG A 1 97 ? 14.234 -10.501 -20.064 1.00 86.88 97 ARG A C 1
ATOM 803 O O . ARG A 1 97 ? 13.370 -9.685 -19.739 1.00 86.88 97 ARG A O 1
ATOM 810 N N . GLY A 1 98 ? 14.081 -11.823 -19.976 1.00 89.44 98 GLY A N 1
ATOM 811 C CA . GLY A 1 98 ? 12.845 -12.448 -19.489 1.00 89.44 98 GLY A CA 1
ATOM 812 C C . GLY A 1 98 ? 12.426 -11.941 -18.104 1.00 89.44 98 GLY A C 1
ATOM 813 O O . GLY A 1 98 ? 11.248 -11.720 -17.853 1.00 89.44 98 GLY A O 1
ATOM 814 N N . SER A 1 99 ? 13.388 -11.620 -17.233 1.00 91.19 99 SER A N 1
ATOM 815 C CA . SER A 1 99 ? 13.089 -11.039 -15.920 1.00 91.19 99 SER A CA 1
ATOM 816 C C . SER A 1 99 ? 12.366 -9.689 -15.995 1.00 91.19 99 SER A C 1
ATOM 818 O O . SER A 1 99 ? 11.526 -9.413 -15.147 1.00 91.19 99 SER A O 1
ATOM 820 N N . TRP A 1 100 ? 12.618 -8.855 -17.011 1.00 92.50 100 TRP A N 1
ATOM 821 C CA . TRP A 1 100 ? 11.920 -7.570 -17.157 1.00 92.50 100 TRP A CA 1
ATOM 822 C C . TRP A 1 100 ? 10.473 -7.758 -17.600 1.00 92.50 100 TRP A C 1
ATOM 824 O O . TRP A 1 100 ? 9.594 -7.085 -17.066 1.00 92.50 100 TRP A O 1
ATOM 834 N N . SER A 1 101 ? 10.210 -8.679 -18.535 1.00 93.38 101 SER A N 1
ATOM 835 C CA . SER A 1 101 ? 8.836 -9.008 -18.928 1.00 93.38 101 SER A CA 1
ATOM 836 C C . SER A 1 101 ? 8.056 -9.613 -17.764 1.00 93.38 101 SER A C 1
ATOM 838 O O . SER A 1 101 ? 6.902 -9.243 -17.559 1.00 93.38 101 SER A O 1
ATOM 840 N N . THR A 1 102 ? 8.696 -10.464 -16.955 1.00 96.69 102 THR A N 1
ATOM 841 C CA . THR A 1 102 ? 8.091 -11.009 -15.734 1.00 96.69 102 THR A CA 1
ATOM 842 C C . THR A 1 102 ? 7.737 -9.898 -14.749 1.00 96.69 102 THR A C 1
ATOM 844 O O . THR A 1 102 ? 6.604 -9.853 -14.275 1.00 96.69 102 THR A O 1
ATOM 847 N N . THR A 1 103 ? 8.646 -8.949 -14.490 1.00 95.50 103 THR A N 1
ATOM 848 C CA . THR A 1 103 ? 8.353 -7.805 -13.612 1.00 95.50 103 THR A CA 1
ATOM 849 C C . THR A 1 103 ? 7.199 -6.958 -14.144 1.00 95.50 103 THR A C 1
ATOM 851 O O . THR A 1 103 ? 6.305 -6.620 -13.375 1.00 95.50 103 THR A O 1
ATOM 854 N N . ILE A 1 104 ? 7.164 -6.652 -15.446 1.00 96.56 104 ILE A N 1
ATOM 855 C CA . ILE A 1 104 ? 6.057 -5.899 -16.064 1.00 96.56 104 ILE A CA 1
ATOM 856 C C . ILE A 1 104 ? 4.725 -6.632 -15.863 1.00 96.56 104 ILE A C 1
ATOM 858 O O . ILE A 1 104 ? 3.743 -6.016 -15.449 1.00 96.56 104 ILE A O 1
ATOM 862 N N . GLY A 1 105 ? 4.691 -7.939 -16.140 1.00 98.00 105 GLY A N 1
ATOM 863 C CA . GLY A 1 105 ? 3.496 -8.762 -15.964 1.00 98.00 105 GLY A CA 1
ATOM 864 C C . GLY A 1 105 ? 3.018 -8.792 -14.512 1.00 98.00 105 GLY A C 1
ATOM 865 O O . GLY A 1 105 ? 1.834 -8.582 -14.253 1.00 98.00 105 GLY A O 1
ATOM 866 N N . ASN A 1 106 ? 3.941 -8.976 -13.565 1.00 98.19 106 ASN A N 1
ATOM 867 C CA . ASN A 1 106 ? 3.629 -8.985 -12.138 1.00 98.19 106 ASN A CA 1
ATOM 868 C C . ASN A 1 106 ? 3.096 -7.629 -11.666 1.00 98.19 106 ASN A C 1
ATOM 870 O O . ASN A 1 106 ? 2.030 -7.590 -11.065 1.00 98.19 106 ASN A O 1
ATOM 874 N N . GLN A 1 107 ? 3.760 -6.514 -11.993 1.00 97.94 107 GLN A N 1
ATOM 875 C CA . GLN A 1 107 ? 3.285 -5.190 -11.573 1.00 97.94 107 GLN A CA 1
ATOM 876 C C . GLN A 1 107 ? 1.901 -4.870 -12.147 1.00 97.94 107 GLN A C 1
ATOM 878 O O . GLN A 1 107 ? 1.045 -4.378 -11.422 1.00 97.94 107 GLN A O 1
ATOM 883 N N . ARG A 1 108 ? 1.633 -5.213 -13.415 1.00 97.88 108 ARG A N 1
ATOM 884 C CA . ARG A 1 108 ? 0.293 -5.049 -14.005 1.00 97.88 108 ARG A CA 1
ATOM 885 C C . ARG A 1 108 ? -0.772 -5.861 -13.270 1.00 97.88 108 ARG A C 1
ATOM 887 O O . ARG A 1 108 ? -1.857 -5.339 -13.033 1.00 97.88 108 ARG A O 1
ATOM 894 N N . ARG A 1 109 ? -0.473 -7.117 -12.921 1.00 98.38 109 ARG A N 1
ATOM 895 C CA . ARG A 1 109 ? -1.400 -7.980 -12.175 1.00 98.38 109 ARG A CA 1
ATOM 896 C C . ARG A 1 109 ? -1.700 -7.405 -10.793 1.00 98.38 109 ARG A C 1
ATOM 898 O O . ARG A 1 109 ? -2.866 -7.301 -10.438 1.00 98.38 109 ARG A O 1
ATOM 905 N N . GLU A 1 110 ? -0.671 -7.014 -10.046 1.00 98.00 110 GLU A N 1
ATOM 906 C CA . GLU A 1 110 ? -0.859 -6.502 -8.685 1.00 98.00 110 GLU A CA 1
ATOM 907 C C . GLU A 1 110 ? -1.533 -5.125 -8.669 1.00 98.00 110 GLU A C 1
ATOM 909 O O . GLU A 1 110 ? -2.411 -4.897 -7.848 1.00 98.00 110 GLU A O 1
ATOM 914 N N . ILE A 1 111 ? -1.221 -4.231 -9.617 1.00 97.00 111 ILE A N 1
ATOM 915 C CA . ILE A 1 111 ? -1.955 -2.960 -9.769 1.00 97.00 111 ILE A CA 1
ATOM 916 C C . ILE A 1 111 ? -3.431 -3.229 -10.070 1.00 97.00 111 ILE A C 1
ATOM 918 O O . ILE A 1 111 ? -4.299 -2.566 -9.511 1.00 97.00 111 ILE A O 1
ATOM 922 N N . LYS A 1 112 ? -3.727 -4.199 -10.945 1.00 97.00 112 LYS A N 1
ATOM 923 C CA . LYS A 1 112 ? -5.109 -4.563 -11.265 1.00 97.00 112 LYS A CA 1
ATOM 924 C C . LYS A 1 112 ? -5.862 -5.009 -10.007 1.00 97.00 112 LYS A C 1
ATOM 926 O O . LYS A 1 112 ? -6.918 -4.448 -9.750 1.00 97.00 112 LYS A O 1
ATOM 931 N N . ARG A 1 113 ? -5.289 -5.933 -9.228 1.00 97.50 113 ARG A N 1
ATOM 932 C CA . ARG A 1 113 ? -5.865 -6.412 -7.958 1.00 97.50 113 ARG A CA 1
ATOM 933 C C . ARG A 1 113 ? -6.077 -5.272 -6.966 1.00 97.50 113 ARG A C 1
ATOM 935 O O . ARG A 1 113 ? -7.185 -5.078 -6.492 1.00 97.50 113 ARG A O 1
ATOM 942 N N . LEU A 1 114 ? -5.060 -4.433 -6.762 1.00 95.44 114 LEU A N 1
ATOM 943 C CA . LEU A 1 114 ? -5.146 -3.293 -5.847 1.00 95.44 114 LEU A CA 1
ATOM 944 C C . LEU A 1 114 ? -6.300 -2.338 -6.204 1.00 95.44 114 LEU A C 1
ATOM 946 O O . LEU A 1 114 ? -6.975 -1.831 -5.314 1.00 95.44 114 LEU A O 1
ATOM 950 N N . LEU A 1 115 ? -6.545 -2.103 -7.498 1.00 95.19 115 LEU A N 1
ATOM 951 C CA . LEU A 1 115 ? -7.645 -1.262 -7.990 1.00 95.19 115 LEU A CA 1
ATOM 952 C C . LEU A 1 115 ? -9.009 -1.974 -8.046 1.00 95.19 115 LEU A C 1
ATOM 954 O O . LEU A 1 115 ? -10.019 -1.306 -8.283 1.00 95.19 115 LEU A O 1
ATOM 958 N N . GLU A 1 116 ? -9.041 -3.303 -7.948 1.00 95.69 116 GLU A N 1
ATOM 959 C CA . GLU A 1 116 ? -10.263 -4.094 -7.750 1.00 95.69 116 GLU A CA 1
ATOM 960 C C . GLU A 1 116 ? -10.671 -4.041 -6.275 1.00 95.69 116 GLU A C 1
ATOM 962 O O . GLU A 1 116 ? -11.826 -3.740 -5.985 1.00 95.69 116 GLU A O 1
ATOM 967 N N . ASP A 1 117 ? -9.705 -4.202 -5.368 1.00 94.81 117 ASP A N 1
ATOM 968 C CA . ASP A 1 117 ? -9.914 -4.131 -3.919 1.00 94.81 117 ASP A CA 1
ATOM 969 C C . ASP A 1 117 ? -10.183 -2.693 -3.441 1.00 94.81 117 ASP A C 1
ATOM 971 O O . ASP A 1 117 ? -10.929 -2.474 -2.490 1.00 94.81 117 ASP A O 1
ATOM 975 N N . ASN A 1 118 ? -9.618 -1.688 -4.128 1.00 93.50 118 ASN A N 1
ATOM 976 C CA . ASN A 1 118 ? -9.748 -0.270 -3.777 1.00 93.50 118 ASN A CA 1
ATOM 977 C C . ASN A 1 118 ? -10.169 0.597 -4.985 1.00 93.50 118 ASN A C 1
ATOM 979 O O . ASN A 1 118 ? -9.365 1.391 -5.495 1.00 93.50 118 ASN A O 1
ATOM 983 N N . PRO A 1 119 ? -11.429 0.514 -5.456 1.00 93.38 119 PRO A N 1
ATOM 984 C CA . PRO A 1 119 ? -11.884 1.217 -6.660 1.00 93.38 119 PRO A CA 1
ATOM 985 C C . PRO A 1 119 ? -11.681 2.738 -6.619 1.00 93.38 119 PRO A C 1
ATOM 987 O O . PRO A 1 119 ? -11.357 3.347 -7.641 1.00 93.38 119 PRO A O 1
ATOM 990 N N . SER A 1 120 ? -11.793 3.353 -5.438 1.00 92.31 120 SER A N 1
ATOM 991 C CA . SER A 1 120 ? -11.614 4.799 -5.242 1.00 92.31 120 SER A CA 1
ATOM 992 C C . SER A 1 120 ? -10.194 5.297 -5.540 1.00 92.31 120 SER A C 1
ATOM 994 O O . SER A 1 120 ? -10.001 6.489 -5.774 1.00 92.31 1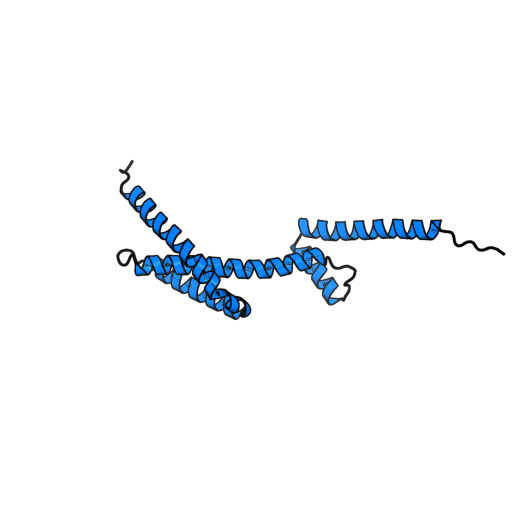20 SER A O 1
ATOM 996 N N . LEU A 1 121 ? -9.186 4.418 -5.602 1.00 91.50 121 LEU A N 1
ATOM 997 C CA . LEU A 1 121 ? -7.833 4.811 -6.014 1.00 91.50 121 LEU A CA 1
ATOM 998 C C . LEU A 1 121 ? -7.757 5.239 -7.490 1.00 91.50 121 LEU A C 1
ATOM 1000 O O . LEU A 1 121 ? -6.811 5.924 -7.883 1.00 91.50 121 LEU A O 1
ATOM 1004 N N . ARG A 1 122 ? -8.755 4.885 -8.312 1.00 90.12 122 ARG A N 1
ATOM 1005 C CA . ARG A 1 122 ? -8.803 5.249 -9.737 1.00 90.12 122 ARG A CA 1
ATOM 1006 C C . ARG A 1 122 ? -8.952 6.752 -9.962 1.00 90.12 122 ARG A C 1
ATOM 1008 O O . ARG A 1 122 ? -8.420 7.253 -10.945 1.00 90.12 122 ARG A O 1
ATOM 1015 N N . TYR A 1 123 ? -9.608 7.476 -9.054 1.00 88.94 123 TYR A N 1
ATOM 1016 C CA . TYR A 1 123 ? -9.938 8.894 -9.253 1.00 88.94 123 TYR A CA 1
ATOM 1017 C C . TYR A 1 123 ? -8.720 9.818 -9.380 1.00 88.94 123 TYR A C 1
ATOM 1019 O O . TYR A 1 123 ? -8.838 10.886 -9.967 1.00 88.94 123 TYR A O 1
ATOM 1027 N N . ASN A 1 124 ? -7.551 9.423 -8.865 1.00 81.81 124 ASN A N 1
ATOM 1028 C CA . ASN A 1 124 ? -6.331 10.236 -8.937 1.00 81.81 124 ASN A CA 1
ATOM 1029 C C . ASN A 1 124 ? -5.176 9.526 -9.663 1.00 81.81 124 ASN A C 1
ATOM 1031 O O . ASN A 1 124 ? -4.011 9.893 -9.507 1.00 81.81 124 ASN A O 1
ATOM 1035 N N . ILE A 1 125 ? -5.475 8.471 -10.427 1.00 86.81 125 ILE A N 1
ATOM 1036 C CA . ILE A 1 125 ? -4.435 7.613 -11.001 1.00 86.81 125 ILE A CA 1
ATOM 1037 C C . ILE A 1 125 ? -3.590 8.339 -12.052 1.00 86.81 125 ILE A C 1
ATOM 1039 O O . ILE A 1 125 ? -2.387 8.109 -12.121 1.00 86.81 125 ILE A O 1
ATOM 1043 N N . GLU A 1 126 ? -4.179 9.248 -12.831 1.00 87.88 126 GLU A N 1
ATOM 1044 C CA . GLU A 1 126 ? -3.462 10.000 -13.868 1.00 87.88 126 GLU A CA 1
ATOM 1045 C C . GLU A 1 126 ? -2.384 10.907 -13.270 1.00 87.88 126 GLU A C 1
ATOM 1047 O O . GLU A 1 126 ? -1.239 10.889 -13.724 1.00 87.88 126 GLU A O 1
ATOM 1052 N N . THR A 1 127 ? -2.710 11.624 -12.193 1.00 88.88 127 THR A N 1
ATOM 1053 C CA . THR A 1 127 ? -1.757 12.454 -11.443 1.00 88.88 127 THR A CA 1
ATOM 1054 C C . THR A 1 127 ? -0.607 11.618 -10.890 1.00 88.88 127 THR A C 1
ATOM 1056 O O . THR A 1 127 ? 0.557 12.011 -10.986 1.00 88.88 127 THR A O 1
ATOM 1059 N N . VAL A 1 128 ? -0.916 10.441 -10.333 1.00 87.75 128 VAL A N 1
ATOM 1060 C CA . VAL A 1 128 ? 0.103 9.519 -9.815 1.00 87.75 128 VAL A CA 1
ATOM 1061 C C . VAL A 1 128 ? 0.992 9.022 -10.954 1.00 87.75 128 VAL A C 1
ATOM 1063 O O . VAL A 1 128 ? 2.210 9.095 -10.843 1.00 87.75 128 VAL A O 1
ATOM 1066 N N . ILE A 1 129 ? 0.417 8.594 -12.081 1.00 88.44 129 ILE A N 1
ATOM 1067 C CA . ILE A 1 129 ? 1.181 8.164 -13.260 1.00 88.44 129 ILE A CA 1
ATOM 1068 C C . ILE A 1 129 ? 2.109 9.278 -13.746 1.00 88.44 129 ILE A C 1
ATOM 1070 O O . ILE A 1 129 ? 3.283 9.014 -14.000 1.00 88.44 129 ILE A O 1
ATOM 1074 N N . ALA A 1 130 ? 1.609 10.511 -13.870 1.00 88.19 130 ALA A N 1
ATOM 1075 C CA . ALA A 1 130 ? 2.398 11.648 -14.331 1.00 88.19 130 ALA A CA 1
ATOM 1076 C C . ALA A 1 130 ? 3.609 11.902 -13.421 1.00 88.19 130 ALA A C 1
ATOM 1078 O O . ALA A 1 130 ? 4.731 12.048 -13.912 1.00 88.19 130 ALA A O 1
ATOM 1079 N N . LYS A 1 131 ? 3.399 11.880 -12.099 1.00 88.88 131 LYS A N 1
ATOM 1080 C CA . LYS A 1 131 ? 4.469 12.017 -11.106 1.00 88.88 131 LYS A CA 1
ATOM 1081 C C . LYS A 1 131 ? 5.488 10.879 -11.207 1.00 88.88 131 LYS A C 1
ATOM 1083 O O . LYS A 1 131 ? 6.677 11.130 -11.386 1.00 88.88 131 LYS A O 1
ATOM 1088 N N . GLU A 1 132 ? 5.029 9.631 -11.153 1.00 88.44 132 GLU A N 1
ATOM 1089 C CA . GLU A 1 132 ? 5.917 8.464 -11.160 1.00 88.44 132 GLU A CA 1
ATOM 1090 C C . GLU A 1 132 ? 6.659 8.297 -12.494 1.00 88.44 132 GLU A C 1
ATOM 1092 O O . GLU A 1 132 ? 7.757 7.744 -12.544 1.00 88.44 132 GLU A O 1
ATOM 1097 N N . PHE A 1 133 ? 6.108 8.815 -13.592 1.00 85.00 133 PHE A N 1
ATOM 1098 C CA . PHE A 1 133 ? 6.792 8.853 -14.879 1.00 85.00 133 PHE A CA 1
ATOM 1099 C C . PHE A 1 133 ? 8.012 9.778 -14.882 1.00 85.00 133 PHE A C 1
ATOM 1101 O O . PHE A 1 133 ? 9.045 9.420 -15.458 1.00 85.00 133 PHE A O 1
ATOM 1108 N N . ILE A 1 134 ? 7.91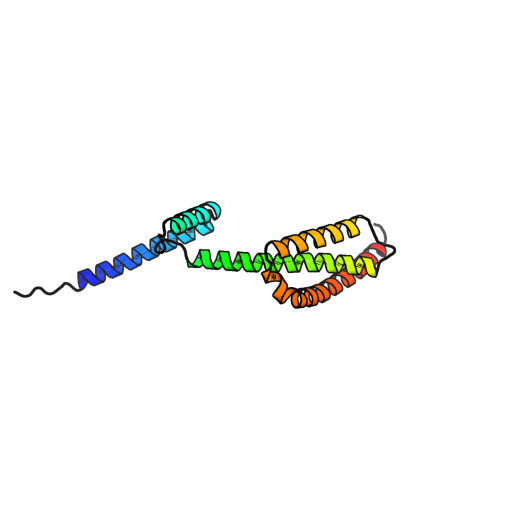3 10.943 -14.237 1.00 84.69 134 ILE A N 1
ATOM 1109 C CA . ILE A 1 134 ? 9.039 11.874 -14.079 1.00 84.69 134 ILE A CA 1
ATOM 1110 C C . ILE A 1 134 ? 10.144 11.204 -13.254 1.00 84.69 134 ILE A C 1
ATOM 1112 O O . ILE A 1 134 ? 11.293 11.143 -13.699 1.00 84.69 134 ILE A O 1
ATOM 1116 N N . GLU A 1 135 ? 9.782 10.606 -12.119 1.00 81.62 135 GLU A N 1
ATOM 1117 C CA . GLU A 1 135 ? 10.720 9.896 -11.241 1.00 81.62 135 GLU A CA 1
ATOM 1118 C C . GLU A 1 135 ? 11.393 8.711 -11.948 1.00 81.62 135 GLU A C 1
ATOM 1120 O O . GLU A 1 135 ? 12.620 8.569 -11.955 1.00 81.62 135 GLU A O 1
ATOM 1125 N N . ALA A 1 136 ? 10.616 7.882 -12.648 1.00 81.00 136 ALA A N 1
ATOM 1126 C CA . ALA A 1 136 ? 11.141 6.735 -13.380 1.00 81.00 136 ALA A CA 1
ATOM 1127 C C . ALA A 1 136 ? 12.129 7.139 -14.488 1.00 81.00 136 ALA A C 1
ATOM 1129 O O . ALA A 1 136 ? 13.091 6.407 -14.753 1.00 81.00 136 ALA A O 1
ATOM 1130 N N . LYS A 1 137 ? 11.931 8.298 -15.133 1.00 78.25 137 LYS A N 1
ATOM 1131 C CA . LYS A 1 137 ? 12.889 8.846 -16.105 1.00 78.25 137 LYS A CA 1
ATOM 1132 C C . LYS A 1 137 ? 14.216 9.228 -15.450 1.00 78.25 137 LYS A C 1
ATOM 1134 O O . LYS A 1 137 ? 15.258 8.880 -16.008 1.00 78.25 137 LYS A O 1
ATOM 1139 N N . LEU A 1 138 ? 14.187 9.886 -14.289 1.00 75.69 138 LEU A N 1
ATOM 1140 C CA . LEU A 1 138 ? 15.390 10.253 -13.526 1.00 75.69 138 LEU A CA 1
ATOM 1141 C C . LEU A 1 138 ? 16.178 9.010 -13.096 1.00 75.69 138 LEU A C 1
ATOM 1143 O O . LEU A 1 138 ? 17.389 8.920 -13.295 1.00 75.69 138 LEU A O 1
ATOM 1147 N N . VAL A 1 139 ? 15.481 7.999 -12.580 1.00 71.94 139 VAL A N 1
ATOM 1148 C CA . VAL A 1 139 ? 16.108 6.733 -12.187 1.00 71.94 139 VAL A CA 1
ATOM 1149 C C . VAL A 1 139 ? 16.681 6.012 -13.410 1.00 71.94 139 VAL A C 1
ATOM 1151 O O . VAL A 1 139 ? 17.818 5.540 -13.378 1.00 71.94 139 VAL A O 1
ATOM 1154 N N . SER A 1 140 ? 15.941 5.945 -14.521 1.00 69.69 140 SER A N 1
ATOM 1155 C CA . SER A 1 140 ? 16.419 5.289 -15.742 1.00 69.69 140 SER A CA 1
ATOM 1156 C C . SER A 1 140 ? 17.661 5.970 -16.324 1.00 69.69 140 SER A C 1
ATOM 1158 O O . SER A 1 140 ? 18.570 5.256 -16.756 1.00 69.69 140 SER A O 1
ATOM 1160 N N . SER A 1 141 ? 17.717 7.307 -16.338 1.00 70.81 141 SER A N 1
ATOM 1161 C CA . SER A 1 141 ? 18.880 8.055 -16.835 1.00 70.81 141 SER A CA 1
ATOM 1162 C C . SER A 1 141 ? 20.106 7.843 -15.940 1.00 70.81 141 SER A C 1
ATOM 1164 O O . SER A 1 141 ? 21.202 7.586 -16.446 1.00 70.81 141 SER A O 1
ATOM 1166 N N . LEU A 1 142 ? 19.924 7.821 -14.616 1.00 63.00 142 LEU A N 1
ATOM 1167 C CA . LEU A 1 142 ? 20.990 7.526 -13.658 1.00 63.00 142 LEU A CA 1
ATOM 1168 C C . LEU A 1 142 ? 21.527 6.093 -13.818 1.00 63.00 142 LEU A C 1
ATOM 1170 O O . LEU A 1 142 ? 22.740 5.878 -13.841 1.00 63.00 142 LEU A O 1
ATOM 1174 N N . TYR A 1 143 ? 20.643 5.105 -13.992 1.00 59.94 143 TYR A N 1
ATOM 1175 C CA . TYR A 1 143 ? 21.032 3.703 -14.181 1.00 59.94 143 TYR A CA 1
ATOM 1176 C C . TYR A 1 143 ? 21.822 3.459 -15.474 1.00 59.94 143 TYR A C 1
ATOM 1178 O O . TYR A 1 143 ? 22.701 2.590 -15.480 1.00 59.94 143 TYR A O 1
ATOM 1186 N N . SER A 1 144 ? 21.533 4.177 -16.568 1.00 62.22 144 SER A N 1
ATOM 1187 C CA . SER A 1 144 ? 22.383 4.131 -17.769 1.00 62.22 144 SER A CA 1
ATOM 1188 C C . SER A 1 144 ? 23.788 4.646 -17.463 1.00 62.22 144 SER A C 1
ATOM 1190 O O . SER A 1 144 ? 24.755 3.913 -17.674 1.00 62.22 144 SER A O 1
ATOM 1192 N N . THR A 1 145 ? 23.889 5.823 -16.846 1.00 61.69 145 THR A N 1
ATOM 1193 C CA . THR A 1 145 ? 25.160 6.504 -16.561 1.00 61.69 145 THR A CA 1
ATOM 1194 C C . THR A 1 145 ? 26.047 5.720 -15.589 1.00 61.69 145 THR A C 1
ATOM 1196 O O . THR A 1 145 ? 27.235 5.512 -15.838 1.00 61.69 145 THR A O 1
ATOM 1199 N N . VAL A 1 146 ? 25.480 5.215 -14.487 1.00 61.00 146 VAL A N 1
ATOM 1200 C CA . VAL A 1 146 ? 26.227 4.445 -13.472 1.00 61.00 146 VAL A CA 1
ATOM 1201 C C . VAL A 1 146 ? 26.736 3.119 -14.041 1.00 61.00 146 VAL A C 1
ATOM 1203 O O . VAL A 1 146 ? 27.854 2.689 -13.748 1.00 61.00 146 VAL A O 1
ATOM 1206 N N . LYS A 1 147 ? 25.933 2.453 -14.876 1.00 59.41 147 LYS A N 1
ATOM 1207 C CA . LYS A 1 147 ? 26.305 1.159 -15.454 1.00 59.41 147 LYS A CA 1
ATOM 1208 C C . LYS A 1 147 ? 27.343 1.284 -16.567 1.00 59.41 147 LYS A C 1
ATOM 1210 O O . LYS A 1 147 ? 28.135 0.360 -16.736 1.00 59.41 147 LYS A O 1
ATOM 1215 N N . GLU A 1 148 ? 27.344 2.385 -17.310 1.00 59.97 148 GLU A N 1
ATOM 1216 C CA . GLU A 1 148 ? 28.402 2.705 -18.274 1.00 59.97 148 GLU A CA 1
ATOM 1217 C C . GLU A 1 148 ? 29.725 2.992 -17.562 1.00 59.97 148 GLU A C 1
ATOM 1219 O O . GLU A 1 148 ? 30.724 2.358 -17.892 1.00 59.97 148 GLU A O 1
ATOM 1224 N N . ARG A 1 149 ? 29.716 3.801 -16.492 1.00 58.78 149 ARG A N 1
ATOM 1225 C CA . ARG A 1 149 ? 30.910 4.023 -15.654 1.00 58.78 149 ARG A CA 1
ATOM 1226 C C . ARG A 1 149 ? 31.485 2.731 -15.071 1.00 58.78 149 ARG A C 1
ATOM 1228 O O . ARG A 1 149 ? 32.686 2.516 -15.155 1.00 58.78 149 ARG A O 1
ATOM 1235 N N . ARG A 1 150 ? 30.646 1.832 -14.537 1.00 58.16 150 ARG A N 1
ATOM 1236 C CA . ARG A 1 150 ? 31.107 0.526 -14.017 1.00 58.16 150 ARG A CA 1
ATOM 1237 C C . ARG A 1 150 ? 31.692 -0.401 -15.085 1.00 58.16 150 ARG A C 1
ATOM 1239 O O . ARG A 1 150 ? 32.473 -1.273 -14.741 1.00 58.16 150 ARG A O 1
ATOM 1246 N N . ARG A 1 151 ? 31.287 -0.266 -16.351 1.00 59.66 151 ARG A N 1
ATOM 1247 C CA . ARG A 1 151 ? 31.839 -1.055 -17.468 1.00 59.66 151 ARG A CA 1
ATOM 1248 C C . ARG A 1 151 ? 33.125 -0.461 -18.034 1.00 59.66 151 ARG A C 1
ATOM 1250 O O . ARG A 1 151 ? 33.915 -1.206 -18.592 1.00 59.66 151 ARG A O 1
ATOM 1257 N N . ALA A 1 152 ? 33.287 0.856 -17.927 1.00 63.41 152 ALA A N 1
ATOM 1258 C CA . ALA A 1 152 ? 34.481 1.578 -18.351 1.00 63.41 152 ALA A CA 1
ATOM 1259 C C . ALA A 1 152 ? 35.594 1.577 -17.286 1.00 63.41 152 ALA A C 1
ATOM 1261 O O . ALA A 1 152 ? 36.723 1.947 -17.594 1.00 63.41 152 ALA A O 1
ATOM 1262 N N . ALA A 1 153 ? 35.290 1.176 -16.047 1.00 56.50 153 ALA A N 1
ATOM 1263 C CA . ALA A 1 153 ? 36.298 0.975 -15.018 1.00 56.50 153 ALA A CA 1
ATOM 1264 C C . ALA A 1 153 ? 37.189 -0.228 -15.393 1.00 56.50 153 ALA A C 1
ATOM 1266 O O . ALA A 1 153 ? 36.645 -1.297 -15.693 1.00 56.50 153 ALA A O 1
ATOM 1267 N N . PRO A 1 154 ? 38.525 -0.074 -15.398 1.00 49.50 154 PRO A N 1
ATOM 1268 C CA . PRO A 1 154 ? 39.428 -1.189 -15.644 1.00 49.50 154 PRO A CA 1
ATOM 1269 C C . PRO A 1 154 ? 39.244 -2.266 -14.558 1.00 49.50 154 PRO A C 1
ATOM 1271 O O . PRO A 1 154 ? 38.893 -1.926 -13.422 1.00 49.50 154 PRO A O 1
ATOM 1274 N N . PRO A 1 155 ? 39.418 -3.558 -14.894 1.00 55.16 155 PRO A N 1
ATOM 1275 C CA . PRO A 1 155 ? 39.367 -4.626 -13.901 1.00 55.16 155 PRO A CA 1
ATOM 1276 C C . PRO A 1 155 ? 40.467 -4.433 -12.837 1.00 55.16 155 PRO A C 1
ATOM 1278 O O . PRO A 1 155 ? 41.473 -3.788 -13.143 1.00 55.16 155 PRO A O 1
ATOM 1281 N N . PRO A 1 156 ? 40.253 -4.942 -11.607 1.00 62.50 156 PRO A N 1
ATOM 1282 C CA . PRO A 1 156 ? 41.235 -4.855 -10.528 1.00 62.50 156 PRO A CA 1
ATOM 1283 C C . PRO A 1 156 ? 42.537 -5.586 -10.863 1.00 62.50 156 PRO A C 1
ATOM 1285 O O . PRO A 1 156 ? 42.474 -6.605 -11.593 1.00 62.50 156 PRO A O 1
#

pLDDT: mean 79.64, std 17.53, range [38.38, 98.38]

Solvent-accessible surface area (backbone atoms only — not comparable to full-atom values): 8796 Å² total; per-residue (Å²): 140,84,84,76,80,60,65,65,58,57,53,51,51,52,57,50,52,56,54,49,53,52,54,51,55,49,48,52,53,54,36,44,77,73,38,48,70,61,40,54,54,52,42,52,50,33,58,76,71,66,42,71,92,75,42,60,60,69,63,51,51,50,51,54,52,47,55,56,50,49,55,54,52,50,53,44,54,42,48,23,56,33,47,33,47,50,50,47,50,70,78,34,66,96,67,67,48,73,69,53,57,51,50,42,54,50,36,54,52,52,53,51,50,53,45,66,80,36,57,77,61,60,84,55,41,67,64,47,51,57,53,30,47,56,52,23,50,55,53,52,56,50,53,53,53,55,53,51,52,65,67,69,49,77,81,134

Organism: NCBI:txid29290

Radius of gyration: 27.91 Å; Cα contacts (8 Å, |Δi|>4): 65; chains: 1; bounding box: 74×38×85 Å

InterPro domains:
  IPR002636 Protein from unkown function DUF29 [PF01724] (31-138)
  IPR002636 Protein from unkown function DUF29 [PTHR34235] (28-136)

Foldseek 3Di:
DDDDDPPVVVVVVVVVVVVVVVVLLVVLVVCCVPPVPVSVVVLVVCVVVVVVVNHPVVVVVVVVVVVVVVLLVVLLVLLLQLLLLVVCVVPVVVPDDPVSVVSNVVSVVVNVVSCVVPVVSVVCNVVSNVVSNVVSVVVNVVVVVVVVVVVPDDDD

Secondary structure (DSSP, 8-state):
------HHHHHHHHHHHHHHHHHHHHHHHHHHHH-HHHHHHHHHHHHHTT-TTSS-HHHHHHHHHHHHHHHHHHHHHHHHHHHHHHHHHHH-GGG--HHHHHHHHHHHHHHHHHHHH-GGGGGGHHHHHHHHHHHHHHHHHHHHHHHHHHHHSPP-

Mean predicted aligned error: 12.59 Å